Protein AF-A0A5K1BYD1-F1 (afdb_monomer)

Radius of gyration: 38.87 Å; Cα contacts (8 Å, |Δi|>4): 13; chains: 1; bounding box: 67×32×108 Å

Foldseek 3Di:
DDPPPPPPDDPPVVVVVVVVVVVVVVVVVVVVVVVVVVVVVPPDPPVPPPVPPPPDDDDDDPVVVVVLVVVVVVCVVVVNQDPVCPDPVNSD

Sequence (92 aa):
LDGERRSDVDISEDERRITKIGALKKKAINASNKLTHSLKKRGKRKVGCGVSSVSIEDVRDAEEEEAVSSFRQALIDADLLPARHDDYHTLL

Structure (mmCIF, N/CA/C/O backbone):
data_AF-A0A5K1BYD1-F1
#
_entry.id   AF-A0A5K1BYD1-F1
#
loop_
_atom_site.group_PDB
_atom_site.id
_atom_site.type_symbol
_atom_site.label_atom_id
_atom_site.label_alt_id
_atom_site.label_comp_id
_atom_site.label_asym_id
_atom_site.label_entity_id
_atom_site.label_seq_id
_atom_site.pdbx_PDB_ins_code
_atom_site.Cartn_x
_atom_site.Cartn_y
_atom_site.Cartn_z
_atom_site.occupancy
_atom_site.B_iso_or_equiv
_atom_site.auth_seq_id
_atom_site.auth_comp_id
_atom_site.auth_asym_id
_atom_site.auth_atom_id
_atom_site.pdbx_PDB_model_num
ATOM 1 N N . LEU A 1 1 ? 44.503 21.257 -85.017 1.00 38.94 1 LEU A N 1
ATOM 2 C CA . LEU A 1 1 ? 45.006 21.575 -83.670 1.00 38.94 1 LEU A CA 1
ATOM 3 C C . LEU A 1 1 ? 43.798 21.822 -82.781 1.00 38.94 1 LEU A C 1
ATOM 5 O O . LEU A 1 1 ? 43.083 22.795 -82.979 1.00 38.94 1 LEU A O 1
ATOM 9 N N . ASP A 1 2 ? 43.538 20.806 -81.962 1.00 40.88 2 ASP A N 1
ATOM 10 C CA . ASP A 1 2 ? 42.945 20.800 -80.621 1.00 40.88 2 ASP A CA 1
ATOM 11 C C . ASP A 1 2 ? 41.539 21.363 -80.408 1.00 40.88 2 ASP A C 1
ATOM 13 O O . ASP A 1 2 ? 41.317 22.484 -79.959 1.00 40.88 2 ASP A O 1
ATOM 17 N N . GLY A 1 3 ? 40.564 20.482 -80.636 1.00 50.16 3 GLY A N 1
ATOM 18 C CA . GLY A 1 3 ? 39.274 20.528 -79.964 1.00 50.16 3 GLY A CA 1
ATOM 19 C C . GLY A 1 3 ? 39.303 19.688 -78.687 1.00 50.16 3 GLY A C 1
ATOM 20 O O . GLY A 1 3 ? 38.724 18.610 -78.662 1.00 50.16 3 GLY A O 1
ATOM 21 N N . GLU A 1 4 ? 39.933 20.176 -77.620 1.00 48.56 4 GLU A N 1
ATOM 22 C CA . GLU A 1 4 ? 39.754 19.619 -76.270 1.00 48.56 4 GLU A CA 1
ATOM 23 C C . GLU A 1 4 ? 38.880 20.552 -75.438 1.00 48.56 4 GLU A C 1
ATOM 25 O O . GLU A 1 4 ? 39.309 21.240 -74.513 1.00 48.56 4 GLU A O 1
ATOM 30 N N . ARG A 1 5 ? 37.588 20.553 -75.768 1.00 47.91 5 ARG A N 1
ATOM 31 C CA . ARG A 1 5 ? 36.560 21.039 -74.853 1.00 47.91 5 ARG A CA 1
ATOM 32 C C . ARG A 1 5 ? 36.248 19.883 -73.904 1.00 47.91 5 ARG A C 1
ATOM 34 O O . ARG A 1 5 ? 35.373 19.070 -74.182 1.00 47.91 5 ARG A O 1
ATOM 41 N N . ARG A 1 6 ? 37.015 19.772 -72.815 1.00 53.03 6 ARG A N 1
ATOM 42 C CA . ARG A 1 6 ? 36.678 18.884 -71.695 1.00 53.03 6 ARG A CA 1
ATOM 43 C C . ARG A 1 6 ? 35.323 19.320 -71.141 1.00 53.03 6 ARG A C 1
ATOM 45 O O . ARG A 1 6 ? 35.243 20.288 -70.393 1.00 53.03 6 ARG A O 1
ATOM 52 N N . SER A 1 7 ? 34.259 18.638 -71.547 1.00 50.50 7 SER A N 1
ATOM 53 C CA . SER A 1 7 ? 32.968 18.706 -70.875 1.00 50.50 7 SER A CA 1
ATOM 54 C C . SER A 1 7 ? 33.061 17.859 -69.611 1.00 50.50 7 SER A C 1
ATOM 56 O O . SER A 1 7 ? 32.711 16.681 -69.596 1.00 50.50 7 SER A O 1
ATOM 58 N N . ASP A 1 8 ? 33.608 18.462 -68.562 1.00 53.69 8 ASP A N 1
ATOM 59 C CA . ASP A 1 8 ? 33.163 18.148 -67.210 1.00 53.69 8 ASP A CA 1
ATOM 60 C C . ASP A 1 8 ? 31.708 18.648 -67.109 1.00 53.69 8 ASP A C 1
ATOM 62 O O . ASP A 1 8 ? 31.395 19.673 -67.713 1.00 53.69 8 ASP A O 1
ATOM 66 N N . VAL A 1 9 ? 30.827 17.960 -66.381 1.00 55.31 9 VAL A N 1
ATOM 67 C CA . VAL A 1 9 ? 29.354 18.169 -66.335 1.00 55.31 9 VAL A CA 1
ATOM 68 C C . VAL A 1 9 ? 28.545 17.353 -67.360 1.00 55.31 9 VAL A C 1
ATOM 70 O O . VAL A 1 9 ? 27.879 17.910 -68.221 1.00 55.31 9 VAL A O 1
ATOM 73 N N . ASP A 1 10 ? 28.515 16.025 -67.197 1.00 50.69 10 ASP A N 1
ATOM 74 C CA 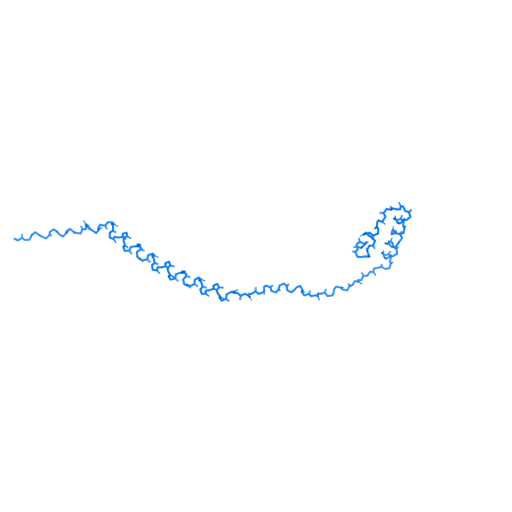. ASP A 1 10 ? 27.233 15.288 -67.221 1.00 50.69 10 ASP A CA 1
ATOM 75 C C . ASP A 1 10 ? 27.334 13.927 -66.507 1.00 50.69 10 ASP A C 1
ATOM 77 O O . ASP A 1 10 ? 27.032 12.869 -67.052 1.00 50.69 10 ASP A O 1
ATOM 81 N N . ILE A 1 11 ? 27.796 13.917 -65.250 1.00 51.69 11 ILE A N 1
ATOM 82 C CA . ILE A 1 11 ? 27.454 12.778 -64.388 1.00 51.69 11 ILE A CA 1
ATOM 83 C C . ILE A 1 11 ? 25.986 12.994 -64.030 1.00 51.69 11 ILE A C 1
ATOM 85 O O . ILE A 1 11 ? 25.670 13.845 -63.188 1.00 51.69 11 ILE A O 1
ATOM 89 N N . SER A 1 12 ? 25.105 12.275 -64.718 1.00 55.06 12 SER A N 1
ATOM 90 C CA . SER A 1 12 ? 23.660 12.313 -64.525 1.00 55.06 12 SER A CA 1
ATOM 91 C C . SER A 1 12 ? 23.309 12.141 -63.043 1.00 55.06 12 SER A C 1
ATOM 93 O O . SER A 1 12 ? 23.891 11.329 -62.312 1.00 55.06 12 SER A O 1
ATOM 95 N N . GLU A 1 13 ? 22.346 12.926 -62.559 1.00 59.16 13 GLU A N 1
ATOM 96 C CA . GLU A 1 13 ? 21.849 12.801 -61.189 1.00 59.16 13 GLU A CA 1
ATOM 97 C C . GLU A 1 13 ? 21.355 11.385 -60.873 1.00 59.16 13 GLU A C 1
ATOM 99 O O . GLU A 1 13 ? 21.407 10.977 -59.713 1.00 59.16 13 GLU A O 1
ATOM 104 N N . ASP A 1 14 ? 20.932 10.630 -61.887 1.00 57.44 14 ASP A N 1
ATOM 105 C CA . ASP A 1 14 ? 20.444 9.265 -61.738 1.00 57.44 14 ASP A CA 1
ATOM 106 C C . ASP A 1 14 ? 21.557 8.281 -61.362 1.00 57.44 14 ASP A C 1
ATOM 108 O O . ASP A 1 14 ? 21.377 7.480 -60.448 1.00 57.44 14 ASP A O 1
ATOM 112 N N . GLU A 1 15 ? 22.765 8.416 -61.914 1.00 56.94 15 GLU A N 1
ATOM 113 C CA . GLU A 1 15 ? 23.920 7.615 -61.479 1.00 56.94 15 GLU A CA 1
ATOM 114 C C . GLU A 1 15 ? 24.348 7.969 -60.047 1.00 56.94 15 GLU A C 1
ATOM 116 O O . GLU A 1 15 ? 24.655 7.088 -59.232 1.00 56.94 15 GLU A O 1
ATOM 121 N N . ARG A 1 16 ? 24.288 9.258 -59.673 1.00 57.97 16 ARG A N 1
ATOM 122 C CA . ARG A 1 16 ? 24.500 9.693 -58.279 1.00 57.97 16 ARG A CA 1
ATOM 123 C C . ARG A 1 16 ? 23.416 9.157 -57.342 1.00 57.97 16 ARG A C 1
ATOM 125 O O . ARG A 1 16 ? 23.724 8.825 -56.198 1.00 57.97 16 ARG A O 1
A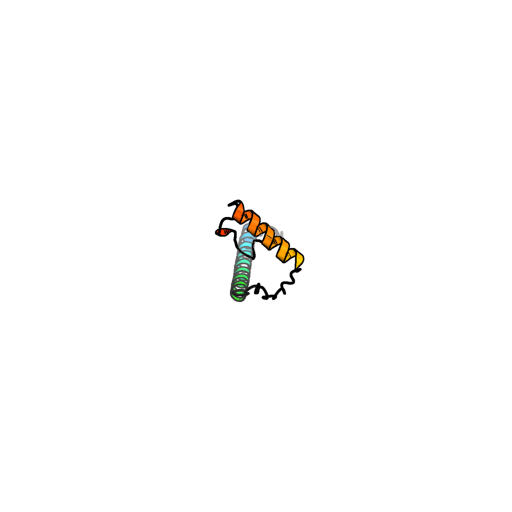TOM 132 N N . ARG A 1 17 ? 22.156 9.076 -57.778 1.00 60.19 17 ARG A N 1
ATOM 133 C CA . ARG A 1 17 ? 21.049 8.499 -56.997 1.00 60.19 17 ARG A CA 1
ATOM 134 C C . ARG A 1 17 ? 21.225 6.990 -56.844 1.00 60.19 17 ARG A C 1
ATOM 136 O O . ARG A 1 17 ? 21.179 6.512 -55.715 1.00 60.19 17 ARG A O 1
ATOM 143 N N . ILE A 1 18 ? 21.520 6.255 -57.917 1.00 60.47 18 ILE A N 1
ATOM 144 C CA . ILE A 1 18 ? 21.728 4.796 -57.909 1.00 60.47 18 ILE A CA 1
ATOM 145 C C . ILE A 1 18 ? 22.895 4.413 -56.982 1.00 60.47 18 ILE A C 1
ATOM 147 O O . ILE A 1 18 ? 22.750 3.542 -56.117 1.00 60.47 18 ILE A O 1
ATOM 151 N N . THR A 1 19 ? 24.028 5.115 -57.078 1.00 63.66 19 THR A N 1
ATOM 152 C CA . THR A 1 19 ? 25.198 4.882 -56.208 1.00 63.66 19 THR A CA 1
ATOM 153 C C . THR A 1 19 ? 24.918 5.227 -54.739 1.00 63.66 19 THR A C 1
ATOM 155 O O . THR A 1 19 ? 25.304 4.469 -53.841 1.00 63.66 19 THR A O 1
ATOM 158 N N . LYS A 1 20 ? 24.175 6.310 -54.463 1.00 68.62 20 LYS A N 1
ATOM 159 C CA . LYS A 1 20 ? 23.731 6.676 -53.103 1.00 68.62 20 LYS A CA 1
ATOM 160 C C . LYS A 1 20 ? 22.732 5.676 -52.521 1.00 68.62 20 LYS A C 1
ATOM 162 O O . LYS A 1 20 ? 22.850 5.341 -51.343 1.00 68.62 20 LYS A O 1
ATOM 167 N N . ILE A 1 21 ? 21.792 5.165 -53.317 1.00 76.50 21 ILE A N 1
ATOM 168 C CA . ILE A 1 21 ? 20.815 4.150 -52.893 1.00 76.50 21 ILE A CA 1
ATOM 169 C C . ILE A 1 21 ? 21.538 2.847 -52.525 1.00 76.50 21 ILE A C 1
ATOM 171 O O . ILE A 1 21 ? 21.264 2.268 -51.472 1.00 76.50 21 ILE A O 1
ATOM 175 N N . GLY A 1 22 ? 22.526 2.420 -53.321 1.00 78.50 22 GLY A N 1
ATOM 176 C CA . GLY A 1 22 ? 23.373 1.266 -53.001 1.00 78.50 22 GLY A CA 1
ATOM 177 C C . GLY A 1 22 ? 24.179 1.454 -51.709 1.00 78.50 22 GLY A C 1
ATOM 178 O O . GLY A 1 22 ? 24.207 0.567 -50.848 1.00 78.50 22 GLY A O 1
ATOM 179 N N . ALA A 1 23 ? 24.777 2.634 -51.520 1.00 79.81 23 ALA A N 1
ATOM 180 C CA . ALA A 1 23 ? 25.508 2.975 -50.300 1.00 79.81 23 ALA A CA 1
ATOM 181 C C . ALA A 1 23 ? 24.594 3.014 -49.061 1.00 79.81 23 ALA A C 1
ATOM 183 O O . ALA A 1 23 ? 24.962 2.493 -48.004 1.00 79.81 23 ALA A O 1
ATOM 184 N N . LEU A 1 24 ? 23.391 3.582 -49.188 1.00 84.69 24 LEU A N 1
ATOM 185 C CA . LEU A 1 24 ? 22.387 3.622 -48.126 1.00 84.69 24 LEU A CA 1
ATOM 186 C C . LEU A 1 24 ? 21.904 2.212 -47.766 1.00 84.69 24 LEU A C 1
ATOM 188 O O . LEU A 1 24 ? 21.885 1.874 -46.585 1.00 84.69 24 LEU A O 1
ATOM 192 N N . LYS A 1 25 ? 21.614 1.357 -48.756 1.00 86.44 25 LYS A N 1
ATOM 193 C CA . LYS A 1 25 ? 21.227 -0.048 -48.543 1.00 86.44 25 LYS A CA 1
ATOM 194 C C . LYS A 1 25 ? 22.303 -0.815 -47.770 1.00 86.44 25 LYS A C 1
ATOM 196 O O . LYS A 1 25 ? 21.991 -1.500 -46.798 1.00 86.44 25 LYS A O 1
ATOM 201 N N . LYS A 1 26 ? 23.581 -0.646 -48.129 1.00 89.56 26 LYS A N 1
ATOM 202 C CA . LYS A 1 26 ? 24.712 -1.273 -47.419 1.00 89.56 26 LYS A CA 1
ATOM 203 C C . LYS A 1 26 ? 24.832 -0.780 -45.971 1.00 89.56 26 LYS A C 1
ATOM 205 O O . LYS A 1 26 ? 25.063 -1.586 -45.068 1.00 89.56 26 LYS A O 1
ATOM 210 N N . LYS A 1 27 ? 24.644 0.524 -45.733 1.00 90.25 27 L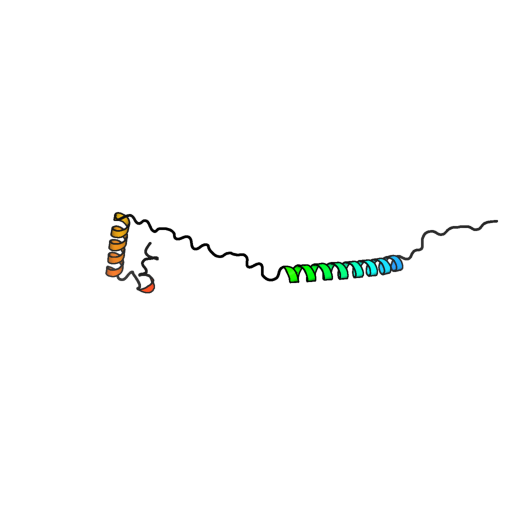YS A N 1
ATOM 211 C CA . LYS A 1 27 ? 24.636 1.115 -44.382 1.00 90.25 27 LYS A CA 1
ATOM 212 C C . LYS A 1 27 ? 23.450 0.628 -43.549 1.00 90.25 27 LYS A C 1
ATOM 214 O O . LYS A 1 27 ? 23.650 0.273 -42.392 1.00 90.25 27 LYS A O 1
ATOM 219 N N . ALA A 1 28 ? 22.259 0.550 -44.140 1.00 90.56 28 ALA A N 1
ATOM 220 C CA . ALA A 1 28 ? 21.048 0.067 -43.484 1.00 90.56 28 ALA A CA 1
ATOM 221 C C . ALA A 1 28 ? 21.178 -1.404 -43.062 1.00 90.56 28 ALA A C 1
ATOM 223 O O . ALA A 1 28 ? 20.887 -1.737 -41.916 1.00 90.56 28 ALA A O 1
ATOM 224 N N . ILE A 1 29 ? 21.700 -2.268 -43.939 1.00 88.94 29 ILE A N 1
ATOM 225 C CA . ILE A 1 29 ? 21.950 -3.682 -43.619 1.00 88.94 29 ILE A CA 1
ATOM 226 C C . ILE A 1 29 ? 22.972 -3.810 -42.479 1.00 88.94 29 ILE A C 1
ATOM 228 O O . ILE A 1 29 ? 22.742 -4.543 -41.520 1.00 88.94 29 ILE A O 1
ATOM 232 N N . ASN A 1 30 ? 24.079 -3.060 -42.531 1.00 91.06 30 ASN A N 1
ATOM 233 C CA . ASN A 1 30 ? 25.097 -3.090 -41.476 1.00 91.06 30 ASN A CA 1
ATOM 234 C C . ASN A 1 30 ? 24.539 -2.598 -40.125 1.00 91.06 30 ASN A C 1
ATOM 236 O O . ASN A 1 30 ? 24.730 -3.245 -39.095 1.00 91.06 30 ASN A O 1
ATOM 240 N N . ALA A 1 31 ? 23.795 -1.490 -40.128 1.00 90.38 31 ALA A N 1
ATOM 241 C CA . ALA A 1 31 ? 23.147 -0.963 -38.931 1.00 90.38 31 ALA A CA 1
ATOM 242 C C . ALA A 1 31 ? 22.112 -1.944 -38.354 1.00 90.38 31 ALA A C 1
ATOM 244 O O . ALA A 1 31 ? 22.114 -2.184 -37.148 1.00 90.38 31 ALA A O 1
ATOM 245 N N . SER A 1 32 ? 21.289 -2.564 -39.207 1.00 86.12 32 SER A N 1
ATOM 246 C CA . SER A 1 32 ? 20.301 -3.573 -38.805 1.00 86.12 32 SER A CA 1
ATOM 247 C C . SER A 1 32 ? 20.965 -4.795 -38.161 1.00 86.12 32 SER A C 1
ATOM 249 O O . SER A 1 32 ? 20.562 -5.237 -37.082 1.00 86.12 32 SER A O 1
ATOM 251 N N . ASN A 1 33 ? 22.063 -5.285 -38.742 1.00 87.69 33 ASN A N 1
ATOM 252 C CA . ASN A 1 33 ? 22.830 -6.391 -38.171 1.00 87.69 33 ASN A CA 1
ATOM 253 C C . ASN A 1 33 ? 23.409 -6.020 -36.792 1.00 87.69 33 ASN A C 1
ATOM 255 O O . ASN A 1 33 ? 23.283 -6.785 -35.838 1.00 87.69 33 ASN A O 1
ATOM 259 N N . LYS A 1 34 ? 23.979 -4.818 -36.631 1.00 88.31 34 LYS A N 1
ATOM 260 C CA . LYS A 1 34 ? 24.497 -4.346 -35.330 1.00 88.31 34 LYS A CA 1
ATOM 261 C C . LYS A 1 34 ? 23.395 -4.201 -34.276 1.00 88.31 34 LYS A C 1
ATOM 263 O O . LYS A 1 34 ? 23.582 -4.617 -33.130 1.00 88.31 34 LYS A O 1
ATOM 268 N N . LEU A 1 35 ? 22.244 -3.652 -34.661 1.00 86.19 35 LEU A N 1
ATOM 269 C CA . LEU A 1 35 ? 21.086 -3.494 -33.784 1.00 86.19 35 LEU A CA 1
ATOM 270 C C . LEU A 1 35 ? 20.568 -4.856 -33.320 1.00 86.19 35 LEU A C 1
ATOM 272 O O . LEU A 1 35 ? 20.465 -5.082 -32.115 1.00 86.19 35 LEU A O 1
ATOM 276 N N . THR A 1 36 ? 20.318 -5.786 -34.243 1.00 86.88 36 THR A N 1
ATOM 277 C CA . THR A 1 36 ? 19.802 -7.122 -33.902 1.00 86.88 36 THR A CA 1
ATOM 278 C C . THR A 1 36 ? 20.763 -7.901 -33.001 1.00 86.88 36 THR A C 1
ATOM 280 O O . THR A 1 36 ? 20.318 -8.505 -32.023 1.00 86.88 36 THR A O 1
ATOM 283 N N . HIS A 1 37 ? 22.078 -7.831 -33.239 1.00 82.00 37 HIS A N 1
ATOM 284 C CA . HIS A 1 37 ? 23.080 -8.424 -32.346 1.00 82.00 37 HIS A CA 1
ATOM 285 C C . HIS A 1 37 ? 23.084 -7.784 -30.950 1.00 82.00 37 HIS A C 1
ATOM 287 O O . HIS A 1 37 ? 23.164 -8.498 -29.947 1.00 82.00 37 HIS A O 1
ATOM 293 N N . SER A 1 38 ? 22.954 -6.457 -30.858 1.00 75.75 38 SER A N 1
ATOM 294 C CA . SER A 1 38 ? 22.916 -5.767 -29.563 1.00 75.75 38 SER A CA 1
ATOM 295 C C . SER A 1 38 ? 21.662 -6.111 -28.750 1.00 75.75 38 SER A C 1
ATOM 297 O O . SER A 1 38 ? 21.765 -6.348 -27.549 1.00 75.75 38 SER A O 1
ATOM 299 N N . LEU A 1 39 ? 20.491 -6.224 -29.388 1.00 74.25 39 LEU A N 1
ATOM 300 C CA . LEU A 1 39 ? 19.234 -6.557 -28.713 1.00 74.25 39 LEU A CA 1
ATOM 301 C C . LEU A 1 39 ? 19.218 -8.000 -28.195 1.00 74.25 39 LEU A C 1
ATOM 303 O O . LEU A 1 39 ? 18.798 -8.223 -27.060 1.00 74.25 39 LEU A O 1
ATOM 307 N N . LYS A 1 40 ? 19.763 -8.959 -28.960 1.00 75.31 40 LYS A N 1
ATOM 308 C CA . LYS A 1 40 ? 19.938 -10.353 -28.508 1.00 75.31 40 LYS A CA 1
ATOM 309 C C . LYS A 1 40 ? 20.804 -10.451 -27.245 1.00 75.31 40 LYS A C 1
ATOM 311 O O . LYS A 1 40 ? 20.521 -11.273 -26.381 1.00 75.31 40 LYS A O 1
ATOM 316 N N . LYS A 1 41 ? 21.811 -9.580 -27.093 1.00 69.00 41 LYS A N 1
ATOM 317 C CA . LYS A 1 41 ? 22.687 -9.526 -25.906 1.00 69.00 41 LYS A CA 1
ATOM 318 C C . LYS A 1 41 ? 22.037 -8.846 -24.690 1.00 69.00 41 LYS A C 1
ATOM 320 O O . LYS A 1 41 ? 22.497 -9.043 -23.571 1.00 69.00 41 LYS A O 1
ATOM 325 N N . ARG A 1 42 ? 20.974 -8.049 -24.878 1.00 66.44 42 ARG A N 1
ATOM 326 C CA . ARG A 1 42 ? 20.269 -7.348 -23.783 1.00 66.44 42 ARG A CA 1
ATOM 327 C C . ARG A 1 42 ? 19.075 -8.116 -23.206 1.00 66.44 42 ARG A C 1
ATOM 329 O O . ARG A 1 42 ? 18.438 -7.615 -22.278 1.00 66.44 42 ARG A O 1
ATOM 336 N N . GLY A 1 43 ? 18.772 -9.310 -23.716 1.00 67.75 43 GLY A N 1
ATOM 337 C CA . GLY A 1 43 ? 17.738 -10.177 -23.156 1.00 67.75 43 GLY A CA 1
ATOM 338 C C . GLY A 1 43 ? 18.102 -10.616 -21.736 1.00 67.75 43 GLY A C 1
ATOM 339 O O . GLY A 1 43 ? 19.113 -11.279 -21.541 1.00 67.75 43 GLY A O 1
ATOM 340 N N . LYS A 1 44 ? 17.249 -10.264 -20.766 1.00 65.38 44 LYS A N 1
ATOM 341 C CA . LYS A 1 44 ? 17.356 -10.564 -19.323 1.00 65.38 44 LYS A CA 1
ATOM 342 C C . LYS A 1 44 ? 18.331 -9.707 -18.507 1.00 65.38 44 LYS A C 1
ATOM 344 O O . LYS A 1 44 ? 18.973 -10.206 -17.589 1.00 65.38 44 LYS A O 1
ATOM 349 N N . ARG A 1 45 ? 18.344 -8.385 -18.693 1.00 64.62 45 ARG A N 1
ATOM 350 C CA . ARG A 1 45 ? 18.558 -7.542 -17.503 1.00 64.62 45 ARG A CA 1
ATOM 351 C C . ARG A 1 45 ? 17.249 -7.526 -16.726 1.00 64.62 45 ARG A C 1
ATOM 353 O O . ARG A 1 45 ? 16.383 -6.702 -17.001 1.00 64.62 45 ARG A O 1
ATOM 360 N N . LYS A 1 46 ? 17.088 -8.477 -15.800 1.00 64.38 46 LYS A N 1
ATOM 361 C CA . LYS A 1 46 ? 16.150 -8.316 -14.686 1.00 64.38 46 LYS A CA 1
ATOM 362 C C . LYS A 1 46 ? 16.622 -7.024 -14.019 1.00 64.38 46 LYS A C 1
ATOM 364 O O . LYS A 1 46 ? 17.702 -7.015 -13.434 1.00 64.38 46 LYS A O 1
ATOM 369 N N . VAL A 1 47 ? 15.929 -5.905 -14.243 1.00 64.69 47 VAL A N 1
ATOM 370 C CA . VAL A 1 47 ? 16.136 -4.725 -13.403 1.00 64.69 47 VAL A CA 1
ATOM 371 C C . VAL A 1 47 ? 15.777 -5.249 -12.032 1.00 64.69 47 VAL A C 1
ATOM 373 O O . VAL A 1 47 ? 14.623 -5.602 -11.799 1.00 64.69 47 VAL A O 1
ATOM 376 N N . GLY A 1 48 ? 16.796 -5.489 -11.215 1.00 62.12 48 GLY A N 1
ATOM 377 C CA . GLY A 1 48 ? 16.646 -6.001 -9.871 1.00 62.12 48 GLY A CA 1
ATOM 378 C C . GLY A 1 48 ? 15.999 -4.926 -9.020 1.00 62.12 48 GLY A C 1
ATOM 379 O O . GLY A 1 48 ? 16.623 -4.426 -8.104 1.00 62.12 48 GLY A O 1
ATOM 380 N N . CYS A 1 49 ? 14.739 -4.599 -9.297 1.00 61.00 49 CYS A N 1
ATOM 381 C CA . CYS A 1 49 ? 13.809 -4.196 -8.264 1.00 61.00 49 CYS A CA 1
ATOM 382 C C . CYS A 1 49 ? 13.426 -5.478 -7.508 1.00 61.00 49 CYS A C 1
ATOM 384 O O . CYS A 1 49 ? 12.277 -5.905 -7.477 1.00 61.00 49 CYS A O 1
ATOM 386 N N . GLY A 1 50 ? 14.438 -6.180 -6.988 1.00 62.47 50 GLY A N 1
ATOM 387 C CA . GLY A 1 50 ? 14.223 -6.924 -5.770 1.00 62.47 50 GLY A CA 1
ATOM 388 C C . GLY A 1 50 ? 14.043 -5.818 -4.759 1.00 62.47 50 GLY A C 1
ATOM 389 O O . GLY A 1 50 ? 15.016 -5.142 -4.435 1.00 62.47 50 GLY A O 1
ATOM 390 N N . VAL A 1 51 ? 12.795 -5.548 -4.386 1.00 63.28 51 VAL A N 1
ATOM 391 C CA . VAL A 1 51 ? 12.508 -4.775 -3.186 1.00 63.28 51 VAL A CA 1
ATOM 392 C C . VAL A 1 51 ? 13.323 -5.471 -2.108 1.00 63.28 51 VAL A C 1
ATOM 394 O O . VAL A 1 51 ? 13.040 -6.617 -1.764 1.00 63.28 51 VAL A O 1
ATOM 397 N N . SER A 1 52 ? 14.433 -4.851 -1.708 1.00 66.88 52 SER A N 1
ATOM 398 C CA . SER A 1 52 ? 15.179 -5.300 -0.546 1.00 66.88 52 SER A CA 1
ATOM 399 C C . SER A 1 52 ? 14.143 -5.318 0.560 1.00 66.88 52 SER A C 1
ATOM 401 O O . SER A 1 52 ? 13.550 -4.275 0.831 1.00 66.88 52 SER A O 1
ATOM 403 N N . SER A 1 53 ? 13.826 -6.493 1.098 1.00 69.62 53 SER A N 1
ATOM 404 C CA . SER A 1 53 ? 12.899 -6.615 2.215 1.00 69.62 53 SER A CA 1
ATOM 405 C C . SER A 1 53 ? 13.575 -5.961 3.413 1.00 69.62 53 SER A C 1
ATOM 407 O O . SER A 1 53 ? 14.312 -6.606 4.154 1.00 69.62 53 SER A O 1
ATOM 409 N N . VAL A 1 54 ? 13.432 -4.644 3.520 1.00 75.44 54 VAL A N 1
ATOM 410 C CA . VAL A 1 54 ? 13.841 -3.887 4.689 1.00 75.44 54 VAL A CA 1
ATOM 411 C C . VAL A 1 54 ? 12.783 -4.191 5.734 1.00 75.44 54 VAL A C 1
ATOM 413 O O . VAL A 1 54 ? 11.620 -3.837 5.558 1.00 75.44 54 VAL A O 1
ATOM 416 N N . SER A 1 55 ? 13.173 -4.908 6.782 1.00 75.75 55 SER A N 1
ATOM 417 C CA . SER A 1 55 ? 12.365 -5.021 7.988 1.00 75.75 55 SER A CA 1
ATOM 418 C C . SER A 1 55 ? 12.359 -3.649 8.649 1.00 75.75 55 SER A C 1
ATOM 420 O O . SER A 1 55 ? 13.372 -3.224 9.204 1.00 75.75 55 SER A O 1
ATOM 422 N N . ILE A 1 56 ? 11.253 -2.929 8.507 1.00 76.75 56 ILE A N 1
ATOM 423 C CA . ILE A 1 56 ? 10.994 -1.727 9.291 1.00 76.75 56 ILE A CA 1
ATOM 424 C C . ILE A 1 56 ? 10.528 -2.234 10.653 1.00 76.75 56 ILE A C 1
ATOM 426 O O . ILE A 1 56 ? 9.578 -3.012 10.726 1.00 76.75 56 ILE A O 1
ATOM 430 N N . GLU A 1 57 ? 11.259 -1.883 11.703 1.00 78.81 57 GLU A N 1
ATOM 431 C CA . GLU A 1 57 ? 10.865 -2.198 13.072 1.00 78.81 57 GLU A CA 1
ATOM 432 C C . GLU A 1 57 ? 9.680 -1.298 13.439 1.00 78.81 57 GLU A C 1
ATOM 434 O O . GLU A 1 57 ? 9.766 -0.076 13.312 1.00 78.81 57 GLU A O 1
ATOM 439 N N . ASP A 1 58 ? 8.557 -1.915 13.800 1.00 78.31 58 ASP A N 1
ATOM 440 C CA . ASP A 1 58 ? 7.331 -1.215 14.178 1.00 78.31 58 ASP A CA 1
ATOM 441 C C . ASP A 1 58 ? 7.450 -0.778 15.644 1.00 78.31 58 ASP A C 1
ATOM 443 O O . ASP A 1 58 ? 7.355 -1.597 16.561 1.00 78.31 58 ASP A O 1
ATOM 447 N N . VAL A 1 59 ? 7.755 0.502 15.861 1.00 81.69 59 VAL A N 1
ATOM 448 C CA . VAL A 1 59 ? 7.837 1.108 17.194 1.00 81.69 59 VAL A CA 1
ATOM 449 C C . VAL A 1 59 ? 6.533 1.852 17.436 1.00 81.69 59 VAL A C 1
ATOM 451 O O . VAL A 1 59 ? 6.329 2.923 16.869 1.00 81.69 59 VAL A O 1
ATOM 454 N N . ARG A 1 60 ? 5.666 1.283 18.279 1.00 78.25 60 ARG A N 1
ATOM 455 C CA . ARG A 1 60 ? 4.395 1.905 18.668 1.00 78.25 60 ARG A CA 1
ATOM 456 C C . ARG A 1 60 ? 4.470 2.492 20.071 1.00 78.25 60 ARG A C 1
ATOM 458 O O . ARG A 1 60 ? 4.979 1.846 20.989 1.00 78.25 60 ARG A O 1
ATOM 465 N N . ASP A 1 61 ? 3.926 3.694 20.230 1.00 87.31 61 ASP A N 1
ATOM 466 C CA . ASP A 1 61 ? 3.736 4.325 21.533 1.00 87.31 61 ASP A CA 1
ATOM 467 C C . ASP A 1 61 ? 2.515 3.716 22.239 1.00 87.31 61 ASP A C 1
ATOM 469 O O . ASP A 1 61 ? 1.451 3.547 21.644 1.00 87.31 61 ASP A O 1
ATOM 473 N N . ALA A 1 62 ? 2.649 3.398 23.530 1.00 88.50 62 ALA A N 1
ATOM 474 C CA . ALA A 1 62 ? 1.585 2.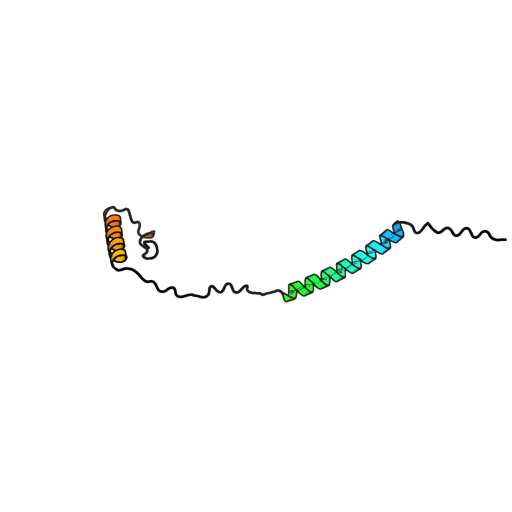735 24.294 1.00 88.50 62 ALA A CA 1
ATOM 475 C C . ALA A 1 62 ? 0.284 3.562 24.358 1.00 88.50 62 ALA A C 1
ATOM 477 O O . ALA A 1 62 ? -0.809 3.005 24.330 1.00 88.50 62 ALA A O 1
ATOM 478 N N . GLU A 1 63 ? 0.400 4.892 24.405 1.00 89.75 63 GLU A N 1
ATOM 479 C CA . GLU A 1 63 ? -0.752 5.803 24.395 1.00 89.75 63 GLU A CA 1
ATOM 480 C C . GLU A 1 63 ? -1.506 5.758 23.057 1.00 89.75 63 GLU A C 1
ATOM 482 O O . GLU A 1 63 ? -2.737 5.761 23.032 1.00 89.75 63 GLU A O 1
ATOM 487 N N . GLU A 1 64 ? -0.778 5.659 21.941 1.00 86.00 64 GLU A N 1
ATOM 488 C CA . GLU A 1 64 ? -1.377 5.538 20.611 1.00 86.00 64 GLU A CA 1
ATOM 489 C C . GLU A 1 64 ? -2.126 4.205 20.471 1.00 86.00 64 GLU A C 1
ATOM 491 O O . GLU A 1 64 ? -3.257 4.176 19.984 1.00 86.00 64 GLU A O 1
ATOM 496 N N . GLU A 1 65 ? -1.547 3.109 20.972 1.00 87.19 65 GLU A N 1
ATOM 497 C CA . GLU A 1 65 ? -2.190 1.792 20.954 1.00 87.19 65 GLU A CA 1
ATOM 498 C C . GLU A 1 65 ? -3.511 1.772 21.744 1.00 87.19 65 GLU A C 1
ATOM 500 O O . GLU A 1 65 ? -4.517 1.221 21.273 1.00 87.19 65 GLU A O 1
ATOM 505 N N . GLU A 1 66 ? -3.543 2.400 22.922 1.00 90.94 66 GLU A N 1
ATOM 506 C CA . GLU A 1 66 ? -4.765 2.532 23.720 1.00 90.94 66 GLU A CA 1
ATOM 507 C C . 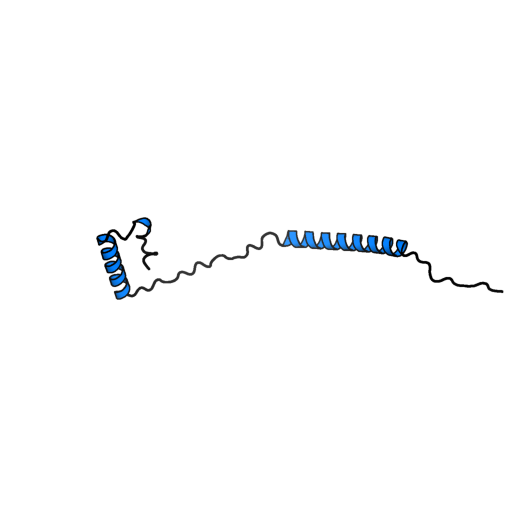GLU A 1 66 ? -5.814 3.404 23.015 1.00 90.94 66 GLU A C 1
ATOM 509 O O . GLU A 1 66 ? -6.991 3.025 22.940 1.00 90.94 66 GLU A O 1
ATOM 514 N N . ALA A 1 67 ? -5.401 4.539 22.442 1.00 89.75 67 ALA A N 1
ATOM 515 C CA . ALA A 1 67 ? -6.291 5.436 21.712 1.00 89.75 67 ALA A CA 1
ATOM 516 C C . ALA A 1 67 ? -6.942 4.732 20.508 1.00 89.75 67 ALA A C 1
ATOM 518 O O . ALA A 1 67 ? -8.170 4.767 20.372 1.00 89.75 67 ALA A O 1
ATOM 519 N N . VAL A 1 68 ? -6.158 4.021 19.691 1.00 88.06 68 VAL A N 1
ATOM 520 C CA . VAL A 1 68 ? -6.654 3.247 18.538 1.00 88.06 68 VAL A CA 1
ATOM 521 C C . VAL A 1 68 ? -7.624 2.154 18.986 1.00 88.06 68 VAL A C 1
ATOM 523 O O . VAL A 1 68 ? -8.699 1.998 18.400 1.00 88.06 68 VAL A O 1
ATOM 526 N N . SER A 1 69 ? -7.296 1.432 20.059 1.00 90.31 69 SER A N 1
ATOM 527 C CA . SER A 1 69 ? -8.156 0.373 20.601 1.00 90.31 69 SER A CA 1
ATOM 528 C C .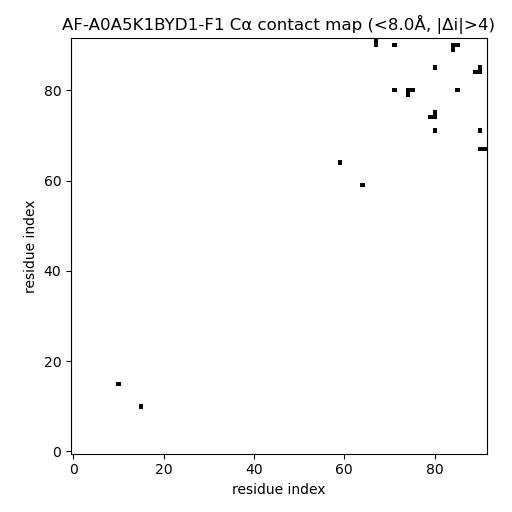 SER A 1 69 ? -9.508 0.917 21.071 1.00 90.31 69 SER A C 1
ATOM 530 O O . SER A 1 69 ? -10.554 0.332 20.773 1.00 90.31 69 SER A O 1
ATOM 532 N N . SER A 1 70 ? -9.507 2.064 21.756 1.00 93.25 70 SER A N 1
ATOM 533 C CA . SER A 1 70 ? -10.735 2.719 22.221 1.00 93.25 70 SER A CA 1
ATOM 534 C C . SER A 1 70 ? -11.603 3.216 21.060 1.00 93.25 70 SER A C 1
ATOM 536 O O . SER A 1 70 ? -12.818 3.008 21.052 1.00 93.25 70 SER A O 1
ATOM 538 N N . PHE A 1 71 ? -10.979 3.805 20.036 1.00 91.12 71 PHE A N 1
ATOM 539 C CA . PHE A 1 71 ? -11.666 4.296 18.848 1.00 91.12 71 PHE A CA 1
ATOM 540 C C . PHE A 1 71 ? -12.287 3.149 18.047 1.00 91.12 71 PHE A C 1
ATOM 542 O O . PHE A 1 71 ? -13.449 3.230 17.647 1.00 91.12 71 PHE A O 1
ATOM 549 N N . ARG A 1 72 ? -11.558 2.039 17.890 1.00 91.88 72 ARG A N 1
ATOM 550 C CA . ARG A 1 72 ? -12.068 0.817 17.261 1.00 91.88 72 ARG A CA 1
ATOM 551 C C . ARG A 1 72 ? -13.320 0.305 17.972 1.00 91.88 72 ARG A C 1
ATOM 553 O O . ARG A 1 72 ? -14.307 0.005 17.305 1.00 91.88 72 ARG A O 1
ATOM 560 N N . GLN A 1 73 ? -13.302 0.238 19.305 1.00 92.88 73 GLN A N 1
ATOM 561 C CA . GLN A 1 73 ? -14.471 -0.190 20.075 1.00 92.88 73 GLN A CA 1
ATOM 562 C C . GLN A 1 73 ? -15.665 0.746 19.848 1.00 92.88 73 GLN A C 1
ATOM 564 O O . GLN A 1 73 ? -16.761 0.272 19.565 1.00 92.88 73 GLN A O 1
ATOM 569 N N . ALA A 1 74 ? -15.443 2.063 19.867 1.00 94.38 74 ALA A N 1
ATOM 570 C CA . ALA A 1 74 ? -16.498 3.041 19.607 1.00 94.38 74 ALA A CA 1
ATOM 571 C C . ALA A 1 74 ? -17.115 2.897 18.201 1.00 94.38 74 ALA A C 1
ATOM 573 O O . ALA A 1 74 ? -18.325 3.055 18.038 1.00 94.38 74 ALA A O 1
ATOM 574 N N . LEU A 1 75 ? -16.309 2.573 17.183 1.00 93.25 75 LEU A N 1
ATOM 575 C CA . LEU A 1 75 ? -16.810 2.325 15.828 1.00 93.25 75 LEU A CA 1
ATOM 576 C C . LEU A 1 75 ? -17.614 1.024 15.723 1.00 93.25 75 LEU A C 1
ATOM 578 O O . LEU A 1 75 ? -18.599 0.989 14.988 1.00 93.25 75 LEU A O 1
ATOM 582 N N . ILE A 1 76 ? -17.211 -0.027 16.442 1.00 92.62 76 ILE A N 1
ATOM 583 C CA . ILE A 1 76 ? -17.962 -1.289 16.518 1.00 92.62 76 ILE A CA 1
ATOM 584 C C . ILE A 1 76 ? -19.314 -1.052 17.191 1.00 92.62 76 ILE A C 1
ATOM 586 O O . ILE A 1 76 ? -20.341 -1.470 16.662 1.00 92.62 76 ILE A O 1
ATOM 590 N N . ASP A 1 77 ? -19.326 -0.334 18.314 1.00 94.44 77 ASP A N 1
ATOM 591 C CA . ASP A 1 77 ? -20.548 -0.038 19.066 1.00 94.44 77 ASP A CA 1
ATOM 592 C C . ASP A 1 77 ? -21.539 0.804 18.242 1.00 94.44 77 ASP A C 1
ATOM 594 O O . ASP A 1 77 ? -22.7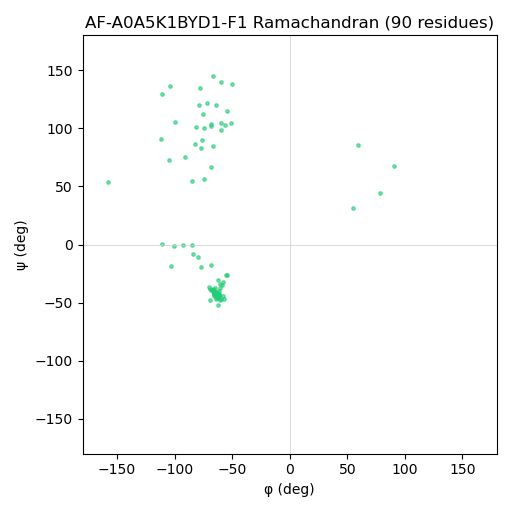54 0.674 18.392 1.00 94.44 77 ASP A O 1
ATOM 598 N N . ALA A 1 78 ? -21.022 1.646 17.343 1.00 94.56 78 ALA A N 1
ATOM 599 C CA . ALA A 1 78 ? -21.813 2.442 16.410 1.00 94.56 78 ALA A CA 1
ATOM 600 C C . ALA A 1 78 ? -22.192 1.701 15.107 1.00 94.56 78 ALA A C 1
ATOM 602 O O . ALA A 1 78 ? -22.849 2.300 14.256 1.00 94.56 78 ALA A O 1
ATOM 603 N N . ASP A 1 79 ? -21.779 0.439 14.930 1.00 90.88 79 ASP A N 1
ATOM 604 C CA . ASP A 1 79 ? -21.918 -0.351 13.690 1.00 90.88 79 ASP A CA 1
ATOM 605 C C . ASP A 1 79 ? -21.310 0.347 12.450 1.00 90.88 79 ASP A C 1
ATOM 607 O O . ASP A 1 79 ? -21.768 0.218 11.313 1.00 90.88 79 ASP A O 1
ATOM 611 N N . LEU A 1 80 ? -20.250 1.130 12.675 1.00 92.19 80 LEU A N 1
ATOM 612 C CA . LEU A 1 80 ? -19.534 1.904 11.657 1.00 92.19 80 LEU A CA 1
ATOM 613 C C . LEU A 1 80 ? -18.240 1.230 11.186 1.00 92.19 80 LEU A C 1
ATOM 615 O O . LEU A 1 80 ? -17.574 1.768 10.299 1.00 92.19 80 LEU A O 1
ATOM 619 N N . LEU A 1 81 ? -17.888 0.063 11.739 1.00 90.44 81 LEU A N 1
ATOM 620 C CA . LEU A 1 81 ? -16.697 -0.699 11.359 1.00 90.44 81 LEU A CA 1
ATOM 621 C C . LEU A 1 81 ? -17.065 -2.012 10.648 1.00 90.44 81 LEU A C 1
ATOM 623 O O . LEU A 1 81 ? -17.224 -3.052 11.287 1.00 90.44 81 LEU A O 1
ATOM 627 N N . PRO A 1 82 ? -17.177 -2.009 9.306 1.00 90.25 82 PRO A N 1
ATOM 628 C CA . PRO A 1 82 ? -17.338 -3.239 8.546 1.00 90.25 82 PRO A CA 1
ATOM 629 C C . PRO A 1 82 ? -16.157 -4.187 8.771 1.00 90.25 82 PRO A C 1
ATOM 631 O O . PRO A 1 82 ? -15.011 -3.761 8.683 1.00 90.25 82 PRO A O 1
ATOM 634 N N . ALA A 1 83 ? -16.418 -5.489 8.902 1.00 86.06 83 ALA A N 1
ATOM 635 C CA . ALA A 1 83 ? -15.378 -6.507 9.113 1.00 86.06 83 ALA A CA 1
ATOM 636 C C . ALA A 1 83 ? -14.247 -6.499 8.060 1.00 86.06 83 ALA A C 1
ATOM 638 O O . ALA A 1 83 ? -13.121 -6.877 8.348 1.00 86.06 83 ALA A O 1
ATOM 639 N N . ARG A 1 84 ? -14.520 -6.031 6.832 1.00 88.31 84 ARG A N 1
ATOM 640 C CA . ARG A 1 84 ? -13.499 -5.866 5.774 1.00 88.31 84 ARG A CA 1
ATOM 641 C C . ARG A 1 84 ? -12.476 -4.752 6.050 1.00 88.31 84 ARG A C 1
ATOM 643 O O . ARG A 1 84 ? -11.473 -4.682 5.352 1.00 88.31 84 ARG A O 1
ATOM 650 N N . HIS A 1 85 ? -12.797 -3.847 6.968 1.00 83.00 85 HIS A N 1
ATOM 651 C CA . HIS A 1 85 ? -11.976 -2.714 7.397 1.00 83.00 85 HIS A CA 1
ATOM 652 C C . HIS A 1 85 ? -11.466 -2.897 8.831 1.00 83.00 85 HIS A C 1
ATOM 654 O O . HIS A 1 85 ? -10.762 -2.035 9.340 1.00 83.00 85 HIS A O 1
ATOM 660 N N . ASP A 1 86 ? -11.811 -4.012 9.477 1.00 84.06 86 ASP A N 1
ATOM 661 C CA . ASP A 1 86 ? -11.290 -4.396 10.784 1.00 84.06 86 ASP A CA 1
ATOM 662 C C . ASP A 1 86 ? -9.951 -5.135 10.620 1.00 84.06 86 ASP A C 1
ATOM 664 O O . ASP A 1 86 ? -9.796 -6.289 11.017 1.00 84.06 86 ASP A O 1
ATOM 668 N N . ASP A 1 87 ? -9.0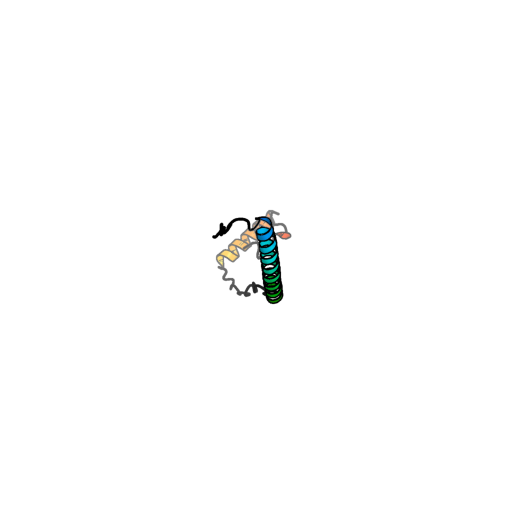04 -4.490 9.936 1.00 83.69 87 ASP A N 1
ATOM 669 C CA . ASP A 1 87 ? -7.634 -4.974 9.790 1.00 83.69 87 ASP A CA 1
ATOM 670 C C . ASP A 1 87 ? -6.686 -4.061 10.564 1.00 83.69 87 ASP A C 1
ATOM 672 O O . ASP A 1 87 ? -6.696 -2.836 10.407 1.00 83.69 87 ASP A O 1
ATOM 676 N N . TYR A 1 88 ? -5.852 -4.682 11.393 1.00 70.00 88 TYR A N 1
ATOM 677 C CA . TYR A 1 88 ? -4.918 -4.005 12.286 1.00 70.00 88 TYR A CA 1
ATOM 678 C C . TYR A 1 88 ? -3.939 -3.092 11.530 1.00 70.00 88 TYR A C 1
ATOM 680 O O . TYR A 1 88 ? -3.590 -2.033 12.040 1.00 70.00 88 TYR A O 1
ATOM 688 N N . HIS A 1 89 ? -3.555 -3.444 10.297 1.00 72.50 89 HIS A N 1
ATOM 689 C CA . HIS A 1 89 ? -2.670 -2.618 9.470 1.00 72.50 89 HIS A CA 1
ATOM 690 C C . HIS A 1 89 ? -3.401 -1.511 8.701 1.00 72.50 89 HIS A C 1
ATOM 692 O O . HIS A 1 89 ? -2.750 -0.695 8.060 1.00 72.50 89 HIS A O 1
ATOM 698 N N . THR A 1 90 ? -4.735 -1.497 8.717 1.00 70.75 90 THR A N 1
ATOM 699 C CA . THR A 1 90 ? -5.551 -0.425 8.115 1.00 70.75 90 THR A CA 1
ATOM 700 C C . THR A 1 90 ? -6.122 0.550 9.138 1.00 70.75 90 THR A C 1
ATOM 702 O O . THR A 1 90 ? -6.536 1.645 8.766 1.00 70.75 90 THR A O 1
ATOM 705 N N . LEU A 1 91 ? -6.159 0.152 10.413 1.00 71.69 91 LEU A N 1
ATOM 706 C CA . LEU A 1 91 ? -6.513 1.013 11.543 1.00 71.69 91 LEU A CA 1
ATOM 707 C C . LEU A 1 91 ? -5.347 1.913 11.996 1.00 71.69 91 LEU A C 1
ATOM 709 O O . LEU A 1 91 ? -5.592 2.825 12.785 1.00 71.69 91 LEU A O 1
ATOM 713 N N . LEU A 1 92 ? -4.130 1.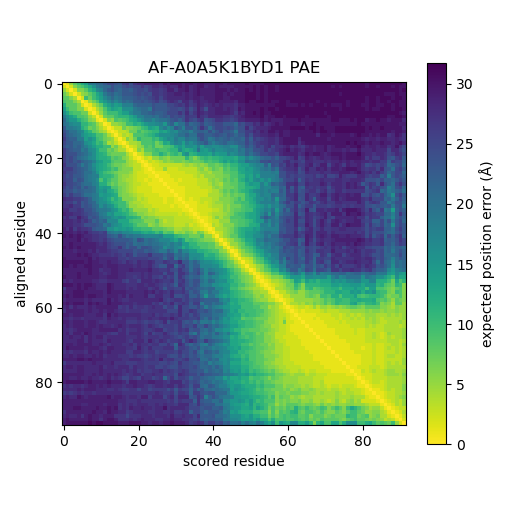664 11.488 1.00 62.28 92 LEU A N 1
ATOM 714 C CA . LEU A 1 92 ? -2.895 2.425 11.716 1.00 62.28 92 LEU A CA 1
ATOM 715 C C . LEU A 1 92 ? -2.428 3.131 10.432 1.00 62.28 92 LEU A C 1
ATOM 717 O O . LEU A 1 92 ? -2.277 2.435 9.402 1.00 62.28 92 LEU A O 1
#

Solvent-accessible surface area (backbone atoms only — not comparable to full-atom values): 5994 Å² total; per-residue (Å²): 138,83,90,78,79,79,74,77,87,76,83,50,68,62,61,55,46,54,55,49,51,53,53,50,51,55,51,50,53,52,51,50,53,54,49,55,55,52,56,68,70,56,68,79,71,71,76,75,78,62,74,74,84,72,82,77,81,87,83,78,57,72,68,57,54,52,51,49,53,53,50,51,51,54,30,51,78,67,74,69,55,55,77,94,63,70,41,79,78,70,74,98

pLDDT: mean 75.38, std 14.75, range [38.94, 94.56]

Secondary structure (DSSP, 8-state):
------------HHHHHHHHHHHHHHHHHHHHHHHHHHHHHTTT-----------------HHHHHHHHHHHHHHHHTT---GGG--TTT--

Organism: NCBI:txid210225

InterPro domains:
  IPR051026 Phosphatidylinositol/phosphatidylcholine transfer [PTHR45657] (6-92)

Mean predicted aligned error: 18.26 Å